Protein AF-A0A2H3CR86-F1 (afdb_monomer_lite)

Radius of gyration: 32.41 Å; chains: 1; bounding box: 60×64×83 Å

Organism: Armillaria gallica (NCBI:txid47427)

Secondary structure (DSSP, 8-state):
--HHHHHHHHHHSPTT-EEEEEETTEEEEEEEETTEEEEEP--GGGTT-TT--EEE---SSSTT--EE-TTSPBP--TTSSTT---HHHHHHHT---HHHHHHHHHHHHHHHHHHHHHHHHHHHHHHHHHHHHHHHHHHHHHHHHT---

Foldseek 3Di:
DDPVVVVVCLVVDDAQDWDWDQDPNDIWIWHHHDRWIWTADDDPLCVLPQQFGTWTPPDPVSPPIFGGHPVRHGRDQPCVDPRNQNPVNCVVVPCPDPVNVVVVVVVVVVVVVVVVVVVVVVVVVVVVVVVVVVVVVVVVVVVVVPPDD

Sequence (149 aa):
MTYHGLFTLATTVQPVTLVTLYRNLHLSVLYKHEQALYSLVTDYVFLKEPSVVWERLEDVNGGSSMFVDSDFVRASPAGGDFAGQTAEEVVTAGSYGPSDLALTQQLQAEEHNRARYEWELYERDLGMHQAEMMAKKDKRKGKKDCVIM

pLDDT: mean 80.98, std 14.2, range [47.72, 95.88]

InterPro domains:
  IPR007518 MINDY deubiquitinase [PTHR18063] (2-130)
  IPR033979 MINDY deubiquitinase domain [PF04424] (1-72)

Structure (mmCIF, N/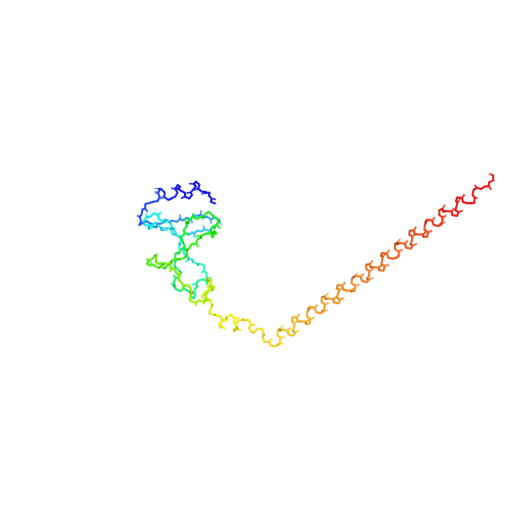CA/C/O backbone):
data_AF-A0A2H3CR86-F1
#
_entry.id   AF-A0A2H3CR86-F1
#
loop_
_atom_site.group_PDB
_atom_site.id
_atom_site.type_symbol
_atom_site.label_atom_id
_atom_site.label_alt_id
_atom_site.label_comp_id
_atom_site.label_asym_id
_atom_site.label_entity_id
_atom_site.label_seq_id
_atom_site.pdbx_PDB_ins_code
_atom_site.Cartn_x
_atom_site.Cartn_y
_atom_site.Cartn_z
_atom_site.occupancy
_atom_site.B_iso_or_equiv
_atom_site.auth_seq_id
_atom_site.auth_comp_id
_atom_site.auth_asym_id
_atom_site.auth_atom_id
_atom_site.pdbx_PDB_model_num
ATOM 1 N N . MET A 1 1 ? -1.418 13.055 0.326 1.00 79.31 1 MET A N 1
ATOM 2 C CA . MET A 1 1 ? -1.731 13.268 1.763 1.00 79.31 1 MET A CA 1
ATOM 3 C C . MET A 1 1 ? -0.697 14.237 2.336 1.00 79.31 1 MET A C 1
ATOM 5 O O . MET A 1 1 ? 0.346 14.375 1.718 1.00 79.31 1 MET A O 1
ATOM 9 N N . THR A 1 2 ? -0.970 14.947 3.432 1.00 90.38 2 THR A N 1
ATOM 10 C CA . THR A 1 2 ? -0.014 15.874 4.079 1.00 90.38 2 THR A CA 1
ATOM 11 C C . THR A 1 2 ? 0.135 15.524 5.558 1.00 90.38 2 THR A C 1
ATOM 13 O O . THR A 1 2 ? -0.769 14.907 6.123 1.00 90.38 2 THR A O 1
ATOM 16 N N . TYR A 1 3 ? 1.234 15.934 6.204 1.00 89.62 3 TYR A N 1
ATOM 17 C CA . TYR A 1 3 ? 1.448 15.674 7.637 1.00 89.62 3 TYR A CA 1
ATOM 18 C C . TYR A 1 3 ? 0.353 16.291 8.508 1.00 89.62 3 TYR A C 1
ATOM 20 O O . TYR A 1 3 ? -0.129 15.659 9.443 1.00 89.62 3 TYR A O 1
ATOM 28 N N . HIS A 1 4 ? -0.112 17.490 8.146 1.00 91.44 4 HIS A N 1
ATOM 29 C CA . HIS A 1 4 ? -1.257 18.110 8.806 1.00 91.44 4 HIS A CA 1
ATOM 30 C C . HIS A 1 4 ? -2.516 17.237 8.692 1.00 91.44 4 HIS A C 1
ATOM 32 O O . HIS A 1 4 ? -3.210 17.017 9.682 1.00 91.44 4 HIS A O 1
ATOM 38 N N . GLY A 1 5 ? -2.808 16.713 7.495 1.00 90.44 5 GLY A N 1
ATOM 39 C CA . GLY A 1 5 ? -3.955 15.831 7.275 1.00 90.44 5 GLY A CA 1
ATOM 40 C C . GLY A 1 5 ? -3.861 14.535 8.080 1.00 90.44 5 GLY A C 1
ATOM 41 O O . GLY A 1 5 ? -4.852 14.118 8.669 1.00 90.44 5 GLY A O 1
ATOM 42 N N . LEU A 1 6 ? -2.667 13.948 8.170 1.00 89.19 6 LEU A N 1
ATOM 43 C CA . LEU A 1 6 ? -2.423 12.747 8.967 1.00 89.19 6 LEU A CA 1
ATOM 44 C C . LEU A 1 6 ? -2.656 12.995 10.464 1.00 89.19 6 LEU A C 1
ATOM 46 O O . LEU A 1 6 ? -3.375 12.235 11.107 1.00 89.19 6 LEU A O 1
ATOM 50 N N . PHE A 1 7 ? -2.118 14.088 11.011 1.00 89.31 7 PHE A N 1
ATOM 51 C CA . PHE A 1 7 ? -2.327 14.438 12.418 1.00 89.31 7 PHE A CA 1
ATOM 52 C C . PHE A 1 7 ? -3.796 14.767 12.713 1.00 89.31 7 PHE A C 1
ATOM 54 O O . PHE A 1 7 ? -4.342 14.357 13.735 1.00 89.31 7 PHE A O 1
ATOM 61 N N . THR A 1 8 ? -4.464 15.456 11.784 1.00 91.12 8 THR A N 1
ATOM 62 C CA . THR A 1 8 ? -5.904 15.736 11.879 1.00 91.12 8 THR A CA 1
ATOM 63 C C . THR A 1 8 ? -6.714 14.442 11.874 1.00 91.12 8 THR A C 1
ATOM 65 O O . THR A 1 8 ? -7.618 14.284 12.684 1.00 91.12 8 THR A O 1
ATOM 68 N N . LEU A 1 9 ? -6.388 13.480 11.008 1.00 89.31 9 LEU A N 1
ATOM 69 C CA . LEU A 1 9 ? -7.026 12.160 11.014 1.00 89.31 9 LEU A CA 1
ATOM 70 C C . LEU A 1 9 ? -6.804 11.441 12.349 1.00 89.31 9 LEU A C 1
ATOM 72 O O . LEU A 1 9 ? -7.752 10.917 12.928 1.00 89.31 9 LEU A O 1
ATOM 76 N N . ALA A 1 10 ? -5.582 11.476 12.881 1.00 87.69 10 ALA A N 1
ATOM 77 C CA . ALA A 1 10 ? -5.258 10.827 14.148 1.00 87.69 10 ALA A CA 1
ATOM 78 C C . ALA A 1 10 ? -6.040 11.417 15.336 1.00 87.69 10 ALA A C 1
ATOM 80 O O . ALA A 1 10 ? -6.411 10.675 16.247 1.00 87.69 10 ALA A O 1
ATOM 81 N N . THR A 1 11 ? -6.338 12.720 15.330 1.00 88.50 11 THR A N 1
ATOM 82 C CA . THR A 1 11 ? -7.125 13.372 16.391 1.00 88.50 11 THR A CA 1
ATOM 83 C C . THR A 1 11 ? -8.636 13.250 16.192 1.00 88.50 11 THR A C 1
ATOM 85 O O . THR A 1 11 ? -9.360 13.099 17.173 1.00 88.50 11 THR A O 1
ATOM 88 N N . THR A 1 12 ? -9.118 13.290 14.949 1.00 89.88 12 THR A N 1
ATOM 89 C CA . THR A 1 12 ? -10.558 13.307 14.629 1.00 89.88 12 THR A CA 1
ATOM 90 C C . THR A 1 12 ? -11.204 11.926 14.629 1.00 89.88 12 THR A C 1
ATOM 92 O O . THR A 1 12 ? -12.361 11.798 15.028 1.00 89.88 12 THR A O 1
ATOM 95 N N . VAL A 1 13 ? -10.481 10.887 14.203 1.00 88.44 13 VAL A N 1
ATOM 96 C CA . VAL A 1 13 ? -11.009 9.518 14.159 1.00 88.44 13 VAL A CA 1
ATOM 97 C C . VAL A 1 13 ? -11.154 8.979 15.582 1.00 88.44 13 VAL A C 1
ATOM 99 O O . VAL A 1 13 ? -10.237 9.087 16.403 1.00 88.44 13 VAL A O 1
ATOM 102 N N . GLN A 1 14 ? -12.305 8.385 15.891 1.00 87.12 14 GLN A N 1
ATOM 103 C CA . GLN A 1 14 ? -12.541 7.764 17.193 1.00 87.12 14 GLN A CA 1
ATOM 104 C C . GLN A 1 14 ? -11.798 6.423 17.292 1.00 87.12 14 GLN A C 1
ATOM 106 O O . GLN A 1 14 ? -11.699 5.698 16.298 1.00 87.12 14 GLN A O 1
ATOM 111 N N . PRO A 1 15 ? -11.244 6.076 18.464 1.00 86.12 15 PRO A N 1
ATOM 112 C CA . PRO A 1 15 ? -10.629 4.768 18.657 1.00 86.12 15 PRO A CA 1
ATOM 113 C C . PRO A 1 15 ? -11.660 3.651 18.443 1.00 86.12 15 PRO A C 1
ATOM 115 O O . PRO A 1 15 ? -12.841 3.834 18.731 1.00 86.12 15 PRO A O 1
ATOM 118 N N . VAL A 1 16 ? -11.205 2.498 17.947 1.00 84.81 16 VAL A N 1
ATOM 119 C CA . VAL A 1 16 ? -12.031 1.301 17.700 1.00 84.81 16 VAL A CA 1
ATOM 120 C C . VAL A 1 16 ? -13.130 1.544 16.649 1.00 84.81 16 VAL A C 1
ATOM 122 O O . VAL A 1 16 ? -14.189 0.924 16.666 1.00 84.81 16 VAL A O 1
ATOM 125 N N . THR A 1 17 ? -12.888 2.453 15.699 1.00 86.25 17 THR A N 1
ATOM 126 C CA . THR A 1 17 ? -13.788 2.675 14.557 1.00 86.25 17 THR A CA 1
ATOM 127 C C . THR A 1 17 ? -13.125 2.291 13.242 1.00 86.25 17 THR A C 1
ATOM 129 O O . THR A 1 17 ? -11.925 2.499 13.051 1.00 86.25 17 THR A O 1
ATOM 132 N N . LEU A 1 18 ? -13.926 1.712 12.346 1.00 89.69 18 LEU A N 1
ATOM 133 C CA . LEU A 1 18 ? -13.556 1.420 10.965 1.00 89.69 18 LEU A CA 1
ATOM 134 C C . LEU A 1 18 ? -14.063 2.556 10.079 1.00 89.69 18 LEU A C 1
ATOM 136 O O . LEU A 1 18 ? -15.259 2.846 10.050 1.00 89.69 18 LEU A O 1
ATOM 140 N N . VAL A 1 19 ? -13.149 3.201 9.365 1.00 91.75 19 VAL A N 1
ATOM 141 C CA . VAL A 1 19 ? -13.431 4.341 8.489 1.00 91.75 19 VAL A CA 1
ATOM 142 C C . VAL A 1 19 ? -12.801 4.074 7.131 1.00 91.75 19 VAL A C 1
ATOM 144 O O . VAL A 1 19 ? -11.755 3.448 7.035 1.00 91.75 19 VAL A O 1
ATOM 147 N N . THR A 1 20 ? -13.405 4.552 6.053 1.00 91.88 20 THR A N 1
ATOM 148 C CA . THR A 1 20 ? -12.792 4.479 4.722 1.00 91.88 20 THR A CA 1
ATOM 149 C C . THR A 1 20 ? -11.885 5.682 4.482 1.00 91.88 20 THR A C 1
ATOM 151 O O . THR A 1 20 ? -12.331 6.825 4.598 1.00 91.88 20 THR A O 1
ATOM 154 N N . LEU A 1 21 ? -10.632 5.440 4.103 1.00 90.38 21 LEU A N 1
ATOM 155 C CA . LEU A 1 21 ? -9.668 6.462 3.710 1.00 90.38 21 LEU A CA 1
ATOM 156 C C . LEU A 1 21 ? -9.506 6.462 2.190 1.00 90.38 21 LEU A C 1
ATOM 158 O O . LEU A 1 21 ? -9.155 5.448 1.596 1.00 90.38 21 LEU A O 1
ATOM 162 N N . TYR A 1 22 ? -9.699 7.621 1.568 1.00 91.00 22 TYR A N 1
ATOM 163 C CA . TYR A 1 22 ? -9.374 7.824 0.160 1.00 91.00 22 TYR A CA 1
ATOM 164 C C . TYR A 1 22 ? -8.031 8.550 0.026 1.00 91.00 22 TYR A C 1
ATOM 166 O O . TYR A 1 22 ? -7.891 9.702 0.447 1.00 91.00 22 TYR A O 1
ATOM 174 N N . ARG A 1 23 ? -7.029 7.884 -0.556 1.00 88.00 23 ARG A N 1
ATOM 175 C CA . ARG A 1 23 ? -5.666 8.411 -0.735 1.00 88.00 23 ARG A CA 1
ATOM 176 C C . ARG A 1 23 ? -5.094 7.939 -2.065 1.00 88.00 23 ARG A C 1
ATOM 178 O O . ARG A 1 23 ? -5.150 6.760 -2.366 1.00 88.00 23 ARG A O 1
ATOM 185 N N . ASN A 1 24 ? -4.471 8.844 -2.823 1.00 86.06 24 ASN A N 1
ATOM 186 C CA . ASN A 1 24 ? -3.778 8.521 -4.081 1.00 86.06 24 ASN A CA 1
ATOM 187 C C . ASN A 1 24 ? -4.648 7.712 -5.066 1.00 86.06 24 ASN A C 1
ATOM 189 O O . ASN A 1 24 ? -4.157 6.794 -5.708 1.00 86.06 24 ASN A O 1
ATOM 193 N N . LEU A 1 25 ? -5.939 8.052 -5.164 1.00 88.50 25 LEU A N 1
ATOM 194 C CA . LEU A 1 25 ? -6.938 7.331 -5.970 1.00 88.50 25 LEU A CA 1
ATOM 195 C C . LEU A 1 25 ? -7.251 5.897 -5.499 1.00 88.50 25 LEU A C 1
ATOM 197 O O . LEU A 1 25 ? -7.958 5.173 -6.190 1.00 88.50 25 LEU A O 1
ATOM 201 N N . HIS A 1 26 ? -6.778 5.501 -4.318 1.00 89.38 26 HIS A N 1
ATOM 202 C CA . HIS A 1 26 ? -7.071 4.222 -3.685 1.00 89.38 26 HIS A CA 1
ATOM 203 C C . HIS A 1 26 ? -8.029 4.407 -2.501 1.00 89.38 26 HIS A C 1
ATOM 205 O O . HIS A 1 26 ? -7.920 5.382 -1.748 1.00 89.38 26 HIS A O 1
ATOM 211 N N . LEU A 1 27 ? -8.965 3.470 -2.340 1.00 91.69 27 LEU A N 1
ATOM 212 C CA . LEU A 1 27 ? -9.851 3.394 -1.182 1.00 91.69 27 LEU A CA 1
ATOM 213 C C 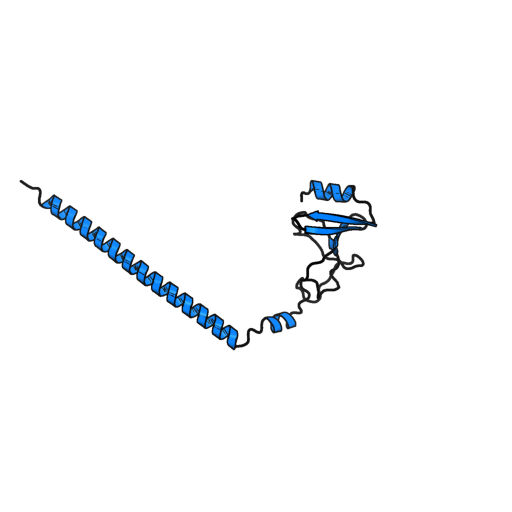. LEU A 1 27 ? -9.334 2.301 -0.246 1.00 91.69 27 LEU A C 1
ATOM 215 O O . LEU A 1 27 ? -9.344 1.128 -0.602 1.00 91.69 27 LEU A O 1
ATOM 219 N N . SER A 1 28 ? -8.909 2.688 0.949 1.00 90.62 28 SER A N 1
ATOM 220 C CA . SER A 1 28 ? -8.404 1.769 1.969 1.00 90.62 28 SER A CA 1
ATOM 221 C C . SER A 1 28 ? -9.301 1.783 3.203 1.00 90.62 28 SER A C 1
ATOM 223 O O . SER A 1 28 ? -9.953 2.785 3.506 1.00 90.62 28 SER A O 1
ATOM 225 N N . VAL A 1 29 ? -9.319 0.678 3.945 1.00 92.75 29 VAL A N 1
ATOM 226 C CA . VAL A 1 29 ? -9.969 0.618 5.259 1.00 92.75 29 VAL A CA 1
ATOM 227 C C . VAL A 1 29 ? -8.979 1.108 6.304 1.00 92.75 29 VAL A C 1
ATOM 229 O O . VAL A 1 29 ? -7.875 0.588 6.394 1.00 92.75 29 VAL A O 1
ATOM 232 N N . LEU A 1 30 ? -9.375 2.103 7.086 1.00 92.25 30 LEU A N 1
ATOM 233 C CA . LEU A 1 30 ? -8.615 2.667 8.187 1.00 92.25 30 LEU A CA 1
ATOM 234 C C . LEU A 1 30 ? -9.230 2.216 9.512 1.00 92.25 30 LEU A C 1
ATOM 236 O O . LEU A 1 30 ? -10.440 2.318 9.716 1.00 92.25 30 LEU A O 1
ATOM 240 N N . TYR A 1 31 ? -8.386 1.770 10.426 1.00 92.06 31 TYR A N 1
ATOM 241 C CA . TYR A 1 31 ? -8.737 1.399 11.782 1.00 92.06 31 TYR A CA 1
ATOM 242 C C . TYR A 1 31 ? -7.856 2.159 12.767 1.00 92.06 31 TYR A C 1
ATOM 244 O O . TYR A 1 31 ? -6.650 2.305 12.561 1.00 92.06 31 TYR A O 1
ATOM 252 N N . LYS A 1 32 ? -8.450 2.657 13.850 1.00 90.12 32 LYS A N 1
ATOM 253 C CA . LYS A 1 32 ? -7.703 3.314 14.923 1.00 90.12 32 LYS A CA 1
ATOM 254 C C . LYS A 1 32 ? -7.634 2.402 16.138 1.00 90.12 32 LYS A C 1
ATOM 256 O O . LYS A 1 32 ? -8.651 2.173 16.790 1.00 90.12 32 LYS A O 1
ATOM 261 N N . HIS A 1 33 ? -6.430 1.949 16.469 1.00 88.12 33 HIS A N 1
ATOM 262 C CA . HIS A 1 33 ? -6.156 1.197 17.688 1.00 88.12 33 HIS A CA 1
ATOM 263 C C . HIS A 1 33 ? -5.242 2.030 18.589 1.00 88.12 33 HIS A C 1
ATOM 265 O O . HIS A 1 33 ? -4.200 2.514 18.146 1.00 88.12 33 HIS A O 1
ATOM 271 N N . GLU A 1 34 ? -5.657 2.237 19.840 1.00 84.50 34 GLU A N 1
ATOM 272 C CA . GLU A 1 34 ? -4.983 3.124 20.796 1.00 84.50 34 GLU A CA 1
ATOM 273 C C . GLU A 1 34 ? -4.748 4.543 20.230 1.00 84.50 34 GLU A C 1
ATOM 275 O O . GLU A 1 34 ? -5.689 5.331 20.085 1.00 84.50 34 GLU A O 1
ATOM 280 N N . GLN A 1 35 ? -3.493 4.874 19.912 1.00 82.81 35 GLN A N 1
ATOM 281 C CA . GLN A 1 35 ? -3.054 6.161 19.363 1.00 82.81 35 GLN A CA 1
ATOM 282 C C . GLN A 1 35 ? -2.536 6.052 17.922 1.00 82.81 35 GLN A C 1
ATOM 284 O O . GLN A 1 35 ? -2.167 7.066 17.331 1.00 82.81 35 GLN A O 1
ATOM 289 N N . ALA A 1 36 ? -2.514 4.848 17.347 1.00 87.88 36 ALA A N 1
ATOM 290 C CA . ALA A 1 36 ? -1.998 4.599 16.011 1.00 87.88 36 ALA A CA 1
ATOM 291 C C . ALA A 1 36 ? -3.129 4.339 15.006 1.00 87.88 36 ALA A C 1
ATOM 293 O O . ALA A 1 36 ? -4.193 3.800 15.326 1.00 87.88 36 ALA A O 1
ATOM 294 N N . LEU A 1 37 ? -2.880 4.760 13.769 1.00 90.31 37 LEU A N 1
ATOM 295 C CA . LEU A 1 37 ? -3.741 4.498 12.628 1.00 90.31 37 LEU A CA 1
ATOM 296 C C . LEU A 1 37 ? -3.195 3.301 11.857 1.00 90.31 37 LEU A C 1
ATOM 298 O O . LEU A 1 37 ? -1.989 3.199 11.633 1.00 90.31 37 LEU A O 1
ATOM 302 N N . TYR A 1 38 ? -4.095 2.433 11.426 1.00 91.50 38 TYR A N 1
ATOM 303 C CA . TYR A 1 38 ? -3.794 1.214 10.695 1.00 91.50 38 TYR A CA 1
ATOM 304 C C . TYR A 1 38 ? -4.627 1.183 9.422 1.00 91.50 38 TYR A C 1
ATOM 306 O O . TYR A 1 38 ? -5.833 1.398 9.470 1.00 91.50 38 TYR A O 1
ATOM 314 N N . SER A 1 39 ? -3.996 0.938 8.283 1.00 91.75 39 SER A N 1
ATOM 315 C CA . SER A 1 39 ? -4.660 0.685 7.010 1.00 91.75 39 SER A CA 1
ATOM 316 C C . SER A 1 39 ? -4.707 -0.818 6.767 1.00 91.75 39 SER A C 1
ATOM 318 O O . SER A 1 39 ? -3.716 -1.503 6.994 1.00 91.75 39 SER A O 1
ATOM 320 N N . LEU A 1 40 ? -5.837 -1.352 6.312 1.00 91.69 40 LEU A N 1
ATOM 321 C CA . LEU A 1 40 ? -5.925 -2.761 5.937 1.00 91.69 40 LEU A C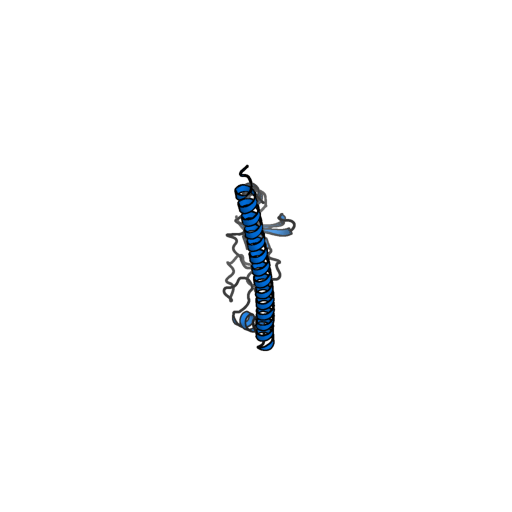A 1
ATOM 322 C C . LEU A 1 40 ? -5.090 -3.002 4.678 1.00 91.69 40 LEU A C 1
ATOM 324 O O . LEU A 1 40 ? -5.261 -2.301 3.674 1.00 91.69 40 LEU A O 1
ATOM 328 N N . VAL A 1 41 ? -4.211 -3.999 4.733 1.00 90.12 41 VAL A N 1
ATOM 329 C CA . VAL A 1 41 ? -3.421 -4.430 3.583 1.00 90.12 41 VAL A CA 1
ATOM 330 C C . VAL A 1 41 ? -4.292 -5.340 2.727 1.00 90.12 41 VAL A C 1
ATOM 332 O O . VAL A 1 41 ? -4.852 -6.320 3.207 1.00 90.12 41 VAL A O 1
ATOM 335 N N . THR A 1 42 ? -4.443 -4.989 1.453 1.00 88.44 42 THR A N 1
ATOM 336 C CA . THR A 1 42 ? -5.267 -5.751 0.493 1.00 88.44 42 THR A CA 1
ATOM 337 C C . THR A 1 42 ? -4.500 -6.118 -0.774 1.00 88.44 42 THR A C 1
ATOM 339 O O . THR A 1 42 ? -5.060 -6.716 -1.692 1.00 88.44 42 THR A O 1
ATOM 342 N N . ASP A 1 43 ? -3.208 -5.787 -0.821 1.00 85.56 43 ASP A N 1
ATOM 343 C CA . ASP A 1 43 ? -2.367 -6.047 -1.978 1.00 85.56 43 ASP A CA 1
ATOM 344 C C . ASP A 1 43 ? -2.086 -7.543 -2.126 1.00 85.56 43 ASP A C 1
ATOM 346 O O . ASP A 1 43 ? -1.721 -8.238 -1.176 1.00 85.56 43 ASP A O 1
ATOM 350 N N . TYR A 1 44 ? -2.180 -8.025 -3.364 1.00 83.12 44 TYR A N 1
ATOM 351 C CA . TYR A 1 44 ? -1.968 -9.432 -3.715 1.00 83.12 44 TYR A CA 1
ATOM 352 C C . TYR A 1 44 ? -0.576 -9.961 -3.328 1.00 83.12 44 TYR A C 1
ATOM 354 O O . TYR A 1 44 ? -0.395 -11.159 -3.136 1.00 83.12 44 TYR A O 1
ATOM 362 N N . VAL A 1 45 ? 0.414 -9.076 -3.198 1.00 80.81 45 VAL A N 1
ATOM 363 C CA . VAL A 1 45 ? 1.795 -9.439 -2.843 1.00 80.81 45 VAL A CA 1
ATOM 364 C C . VAL A 1 45 ? 1.869 -10.119 -1.472 1.00 80.81 45 VAL A C 1
ATOM 366 O O . VAL A 1 45 ? 2.722 -10.974 -1.267 1.00 80.81 45 VAL A O 1
ATOM 369 N N . PHE A 1 46 ? 0.934 -9.816 -0.570 1.00 80.38 46 PHE A N 1
ATOM 370 C CA . PHE A 1 46 ? 0.876 -10.402 0.771 1.00 80.38 46 PHE A CA 1
ATOM 371 C C . PHE A 1 46 ? -0.019 -11.642 0.852 1.00 80.38 46 PHE A C 1
ATOM 373 O O . PHE A 1 46 ? -0.258 -12.158 1.937 1.00 80.38 46 PHE A O 1
ATOM 380 N N . LEU A 1 47 ? -0.499 -12.169 -0.283 1.00 79.44 47 LEU A N 1
ATOM 381 C CA . LEU A 1 47 ? -1.400 -13.327 -0.309 1.00 79.44 47 LEU A CA 1
ATOM 382 C C . LEU A 1 47 ? -0.832 -14.547 0.435 1.00 79.44 47 LEU A C 1
ATOM 384 O O . LEU A 1 47 ? -1.591 -15.330 1.003 1.00 79.44 47 LEU A O 1
ATOM 388 N N . LYS A 1 48 ? 0.493 -14.723 0.404 1.00 78.56 48 LYS A N 1
ATOM 389 C CA . LYS A 1 48 ? 1.193 -15.855 1.030 1.00 78.56 48 LYS A CA 1
ATOM 390 C C . LYS A 1 48 ? 1.669 -15.581 2.451 1.00 78.56 48 LYS A C 1
ATOM 392 O O . LYS A 1 48 ? 2.117 -16.512 3.111 1.00 78.56 48 LYS A O 1
ATOM 397 N N . GLU A 1 49 ? 1.553 -14.344 2.922 1.00 79.94 49 GLU A N 1
ATOM 398 C CA . GLU A 1 49 ? 2.076 -13.922 4.214 1.00 79.94 49 GLU A CA 1
ATOM 399 C C . GLU A 1 49 ? 0.908 -13.591 5.158 1.00 79.94 49 GLU A C 1
ATOM 401 O O . GLU A 1 49 ? 0.518 -12.430 5.284 1.00 79.94 49 GLU A O 1
ATOM 406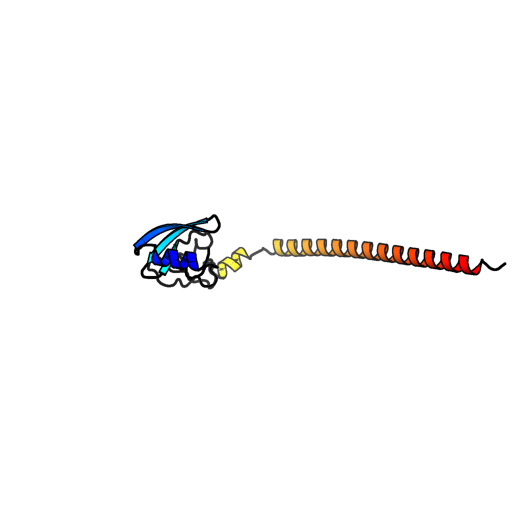 N N . PRO A 1 50 ? 0.326 -14.595 5.847 1.00 79.12 50 PRO A N 1
ATOM 407 C CA . PRO A 1 50 ? -0.838 -14.383 6.709 1.00 79.12 50 PRO A CA 1
ATOM 408 C C . PRO A 1 50 ? -0.528 -13.496 7.922 1.00 79.12 50 PRO A C 1
ATOM 410 O O . PRO A 1 50 ? -1.452 -13.011 8.561 1.00 79.12 50 PRO A O 1
ATOM 413 N N . SER A 1 51 ? 0.756 -13.285 8.233 1.00 84.00 51 SER A N 1
ATOM 414 C CA . SER A 1 51 ? 1.213 -12.427 9.327 1.00 84.00 51 SER A CA 1
ATOM 415 C C . SER A 1 51 ? 1.047 -10.928 9.034 1.00 84.00 51 SER A C 1
ATOM 417 O O . SER A 1 51 ? 1.142 -10.111 9.950 1.00 84.00 51 SER A O 1
ATOM 419 N N . VAL A 1 52 ? 0.812 -10.545 7.772 1.00 87.25 52 VAL A N 1
ATOM 420 C CA . VAL A 1 52 ? 0.662 -9.152 7.337 1.00 87.25 52 VAL A CA 1
ATOM 421 C C . VAL A 1 52 ? -0.809 -8.861 7.060 1.00 87.25 52 VAL A C 1
ATOM 423 O O . VAL A 1 52 ? -1.335 -9.184 5.999 1.00 87.25 52 VAL A O 1
ATOM 426 N N . VAL A 1 53 ? -1.474 -8.213 8.016 1.00 90.00 53 VAL A N 1
ATOM 427 C CA . VAL A 1 53 ? -2.900 -7.856 7.909 1.00 90.00 53 VAL A CA 1
ATOM 428 C C . VAL A 1 53 ? -3.083 -6.343 7.852 1.00 90.00 53 VAL A C 1
ATOM 430 O O . VAL A 1 53 ? -3.831 -5.819 7.025 1.00 90.00 53 VAL A O 1
ATOM 433 N N . TRP A 1 54 ? -2.375 -5.617 8.713 1.00 91.31 54 TRP A N 1
ATOM 434 C CA . TRP A 1 54 ? -2.507 -4.174 8.855 1.00 91.31 54 TRP A CA 1
ATOM 435 C C . TRP A 1 54 ? -1.177 -3.466 8.603 1.00 91.31 54 TRP A C 1
ATOM 437 O O . TRP A 1 54 ? -0.111 -3.906 9.024 1.00 91.31 54 TRP A O 1
ATOM 447 N N . GLU A 1 55 ? -1.253 -2.312 7.962 1.00 90.38 55 GLU A N 1
ATOM 448 C CA . GLU A 1 55 ? -0.151 -1.394 7.715 1.00 90.38 55 GLU A CA 1
ATOM 449 C C . GLU A 1 55 ? -0.290 -0.191 8.650 1.00 90.38 55 GLU A C 1
ATOM 451 O O . GLU A 1 55 ? -1.307 0.503 8.650 1.00 90.38 55 GLU A O 1
ATOM 456 N N . ARG A 1 56 ? 0.729 0.102 9.457 1.00 89.81 56 ARG A N 1
ATOM 457 C CA . ARG A 1 56 ? 0.698 1.259 10.353 1.00 89.81 56 ARG A CA 1
ATOM 458 C C . ARG A 1 56 ? 0.936 2.553 9.574 1.00 89.81 56 ARG A C 1
ATOM 460 O O . ARG A 1 56 ? 1.983 2.751 8.958 1.00 89.81 56 ARG A O 1
ATOM 467 N N . LEU A 1 57 ? -0.005 3.484 9.661 1.00 88.56 57 LEU A N 1
ATOM 468 C CA . LEU A 1 57 ? 0.061 4.773 8.983 1.00 88.56 57 LEU A CA 1
ATOM 469 C C . LEU A 1 57 ? 0.730 5.826 9.881 1.00 88.56 57 LEU A C 1
ATOM 471 O O . LEU A 1 57 ? 0.054 6.614 10.543 1.00 88.56 57 LEU A O 1
ATOM 475 N N . GLU A 1 58 ? 2.064 5.832 9.914 1.00 84.19 58 GLU A N 1
ATOM 476 C CA . GLU A 1 58 ? 2.850 6.860 10.626 1.00 84.19 58 GLU A CA 1
ATOM 477 C C . GLU A 1 58 ? 3.341 7.990 9.721 1.00 84.19 58 GLU A C 1
ATOM 479 O O . GLU A 1 58 ? 3.530 9.115 10.182 1.00 84.19 58 GLU A O 1
ATOM 484 N N . ASP A 1 59 ? 3.547 7.696 8.437 1.00 83.00 59 ASP A N 1
ATOM 485 C CA . ASP A 1 59 ? 4.163 8.623 7.499 1.00 83.00 59 ASP A CA 1
ATOM 486 C C . ASP A 1 59 ? 3.324 8.811 6.233 1.00 83.00 59 ASP A C 1
ATOM 488 O O . ASP A 1 59 ? 2.581 7.940 5.780 1.00 83.00 59 ASP A O 1
ATOM 492 N N . VAL A 1 60 ? 3.456 9.994 5.641 1.00 80.94 60 VAL A N 1
ATOM 493 C CA . VAL A 1 60 ? 2.758 10.387 4.419 1.00 80.94 60 VAL A CA 1
ATOM 494 C C . VAL A 1 60 ? 3.307 9.649 3.202 1.00 80.94 60 VAL A C 1
ATOM 496 O O . VAL A 1 60 ? 2.535 9.349 2.282 1.00 80.94 60 VAL A O 1
ATOM 499 N N . ASN A 1 61 ? 4.609 9.354 3.205 1.00 75.19 61 ASN A N 1
ATOM 500 C CA . ASN A 1 61 ? 5.313 8.736 2.087 1.00 75.19 61 ASN A CA 1
ATOM 501 C C . ASN A 1 61 ? 5.402 7.210 2.206 1.00 75.19 61 ASN A C 1
ATOM 503 O O . ASN A 1 61 ? 5.824 6.569 1.250 1.00 75.19 61 ASN A O 1
ATOM 507 N N . GLY A 1 62 ? 4.984 6.626 3.335 1.00 71.12 62 GLY A N 1
ATOM 508 C CA . GLY A 1 62 ? 5.034 5.178 3.562 1.00 71.12 62 GLY A CA 1
ATOM 509 C C . GLY A 1 62 ? 6.447 4.627 3.784 1.00 71.12 62 GLY A C 1
ATOM 510 O O . GLY A 1 62 ? 6.619 3.418 3.861 1.00 71.12 62 GLY A O 1
ATOM 511 N N . GLY A 1 63 ? 7.464 5.489 3.919 1.00 63.25 63 GLY A N 1
ATOM 512 C CA . GLY A 1 63 ? 8.863 5.060 4.055 1.00 63.25 63 GLY A CA 1
ATOM 513 C C . GLY A 1 63 ? 9.200 4.419 5.405 1.00 63.25 63 GLY A C 1
ATOM 514 O O . GLY A 1 63 ? 10.181 3.691 5.508 1.00 63.25 63 GLY A O 1
ATOM 515 N N . SER A 1 64 ? 8.389 4.674 6.433 1.00 61.91 64 SER A N 1
ATOM 516 C CA . SER A 1 64 ? 8.541 4.106 7.778 1.00 61.91 64 SER A CA 1
ATOM 517 C C . SER A 1 64 ? 7.353 3.242 8.196 1.00 61.91 64 SER A C 1
ATOM 519 O O . SER A 1 64 ? 7.168 2.994 9.387 1.00 61.91 64 SER A O 1
ATOM 521 N N . SER A 1 65 ? 6.510 2.825 7.247 1.00 74.75 65 SER A N 1
ATOM 522 C CA . SER A 1 65 ? 5.357 2.013 7.607 1.00 74.75 65 SER A CA 1
ATOM 523 C C . SER A 1 65 ? 5.786 0.620 8.069 1.00 74.75 65 SER A C 1
ATOM 525 O O . SER A 1 65 ? 6.705 0.010 7.522 1.00 74.75 65 SER A O 1
ATOM 527 N N . MET A 1 66 ? 5.130 0.136 9.120 1.00 85.19 66 MET A N 1
ATOM 528 C CA . MET A 1 66 ? 5.351 -1.186 9.690 1.00 85.19 66 MET A CA 1
ATOM 529 C C . MET A 1 66 ? 4.104 -2.034 9.498 1.00 85.19 66 MET A C 1
ATOM 531 O O . MET A 1 66 ? 2.993 -1.578 9.772 1.00 85.19 66 MET A O 1
ATOM 535 N N . PHE A 1 67 ? 4.308 -3.283 9.097 1.00 88.69 67 PHE A N 1
ATOM 536 C CA . PHE A 1 67 ? 3.247 -4.274 8.996 1.00 88.69 67 PHE A CA 1
ATOM 537 C C . PHE A 1 67 ? 3.018 -4.978 10.335 1.00 88.69 67 PHE A C 1
ATOM 539 O O . PHE A 1 67 ? 3.963 -5.270 11.078 1.00 88.69 67 PHE A O 1
ATOM 546 N N . VAL A 1 68 ? 1.753 -5.243 10.641 1.00 89.62 68 VAL A N 1
ATOM 547 C CA . VAL A 1 68 ? 1.309 -5.943 11.846 1.00 89.62 68 VAL A CA 1
ATOM 548 C C . VAL A 1 68 ? 0.232 -6.975 11.502 1.00 89.62 68 VAL A C 1
ATOM 550 O O . VAL A 1 68 ? -0.469 -6.852 10.495 1.00 89.62 68 VAL A O 1
ATOM 553 N N . ASP A 1 69 ? 0.112 -7.986 12.352 1.00 90.19 69 ASP A N 1
ATOM 554 C CA . ASP A 1 69 ? -0.904 -9.037 12.260 1.00 90.19 69 ASP A CA 1
ATOM 555 C C . ASP A 1 69 ? -2.263 -8.554 12.822 1.00 90.19 69 ASP A C 1
ATOM 557 O O . ASP A 1 69 ? -2.388 -7.428 13.314 1.00 90.19 69 ASP A O 1
ATOM 561 N N . SER A 1 70 ? -3.287 -9.408 12.786 1.00 88.19 70 SER A N 1
ATOM 562 C CA . SER A 1 70 ? -4.626 -9.200 13.344 1.00 88.19 70 SER A CA 1
ATOM 563 C C . SER A 1 70 ? -4.611 -8.754 14.811 1.00 88.19 70 SER A C 1
ATOM 565 O O . SER A 1 70 ? -5.451 -7.949 15.208 1.00 88.19 70 SER A O 1
ATOM 567 N N . ASP A 1 71 ? -3.644 -9.231 15.598 1.00 88.50 71 ASP A N 1
ATOM 568 C CA . ASP A 1 71 ? -3.484 -8.878 17.016 1.00 88.50 71 ASP A CA 1
ATOM 569 C C . ASP A 1 71 ? -2.604 -7.630 17.236 1.00 88.50 71 ASP A C 1
ATOM 571 O O . ASP A 1 71 ? -2.149 -7.364 18.347 1.00 88.50 71 ASP A O 1
ATOM 575 N N . PHE A 1 72 ? -2.326 -6.856 16.179 1.00 85.88 72 PHE A N 1
ATOM 576 C CA . PHE A 1 72 ? -1.459 -5.667 16.192 1.00 85.88 72 PHE A CA 1
ATOM 577 C C . PHE A 1 72 ? -0.012 -5.941 16.636 1.00 85.88 72 PHE A C 1
ATOM 579 O O . PHE A 1 72 ? 0.741 -5.018 16.960 1.00 85.88 72 PHE A O 1
ATOM 586 N N . VAL A 1 73 ? 0.408 -7.207 16.601 1.00 86.88 73 VAL A N 1
ATOM 587 C CA . VAL A 1 73 ? 1.793 -7.624 16.823 1.00 86.88 73 VAL A CA 1
ATOM 588 C C . VAL A 1 73 ? 2.580 -7.438 15.531 1.00 86.88 73 VAL A C 1
ATOM 590 O O . VAL A 1 73 ? 2.085 -7.717 14.441 1.00 86.88 73 VAL A O 1
ATOM 593 N N . ARG A 1 74 ? 3.820 -6.951 15.640 1.00 84.69 74 ARG A N 1
ATOM 594 C CA . ARG A 1 74 ? 4.691 -6.716 14.483 1.00 84.69 74 ARG A CA 1
ATOM 595 C C . ARG A 1 74 ? 4.866 -7.994 13.660 1.00 84.69 74 ARG A C 1
ATOM 597 O O . ARG A 1 74 ? 5.352 -8.997 14.184 1.00 84.69 74 ARG A O 1
ATOM 604 N N . ALA A 1 75 ? 4.535 -7.913 12.373 1.00 77.81 75 ALA A N 1
ATOM 605 C CA . ALA A 1 75 ? 4.724 -9.013 11.443 1.00 77.81 75 ALA A CA 1
ATOM 606 C C . ALA A 1 75 ? 6.223 -9.312 11.297 1.00 77.81 75 ALA A C 1
ATOM 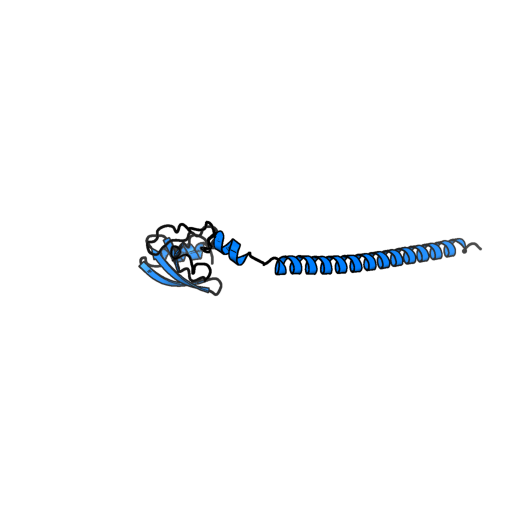608 O O . ALA A 1 75 ? 7.047 -8.397 11.183 1.00 77.81 75 ALA A O 1
ATOM 609 N N . SER A 1 76 ? 6.577 -10.594 11.324 1.00 70.06 76 SER A N 1
ATOM 610 C CA . SER A 1 76 ? 7.933 -11.082 11.061 1.00 70.06 76 SER A CA 1
ATOM 611 C C . SER A 1 76 ? 7.866 -12.004 9.847 1.00 70.06 76 SER A C 1
ATOM 613 O O . SER A 1 76 ? 7.596 -13.191 10.033 1.00 70.06 76 SER A O 1
ATOM 615 N N . PRO A 1 77 ? 8.063 -11.476 8.622 1.00 63.66 77 PRO A N 1
ATOM 616 C CA . PRO A 1 77 ? 7.982 -12.284 7.414 1.00 63.66 77 PRO A CA 1
ATOM 617 C C . PRO A 1 77 ? 8.997 -13.422 7.461 1.00 63.66 77 PRO A C 1
ATOM 619 O O . PRO A 1 77 ? 10.185 -13.190 7.709 1.00 63.66 77 PRO A O 1
ATOM 622 N N . ALA A 1 78 ? 8.543 -14.649 7.211 1.00 54.53 78 ALA A N 1
ATOM 623 C CA . ALA A 1 78 ? 9.389 -15.841 7.294 1.00 54.53 78 ALA A CA 1
ATOM 624 C C . ALA A 1 78 ? 10.491 -15.889 6.209 1.00 54.53 78 ALA A C 1
ATOM 626 O O . ALA A 1 78 ? 11.448 -16.650 6.344 1.00 54.53 78 ALA A O 1
ATOM 627 N N . GLY A 1 79 ? 10.377 -15.078 5.149 1.00 50.88 79 GLY A N 1
ATOM 628 C CA . GLY A 1 79 ? 11.258 -15.106 3.973 1.00 50.88 79 GLY A CA 1
ATOM 629 C C . GLY A 1 79 ? 12.301 -13.988 3.875 1.00 50.88 79 GLY A C 1
ATOM 630 O O . GLY A 1 79 ? 13.128 -14.018 2.970 1.00 50.88 79 GLY A O 1
ATOM 631 N N . GLY A 1 80 ? 12.294 -12.989 4.765 1.00 54.28 80 GLY A N 1
ATOM 632 C CA . GLY A 1 80 ? 13.168 -11.809 4.639 1.00 54.28 80 GLY A CA 1
ATOM 633 C C . GLY A 1 80 ? 12.813 -10.862 3.478 1.00 54.28 80 GLY A C 1
ATOM 634 O O . GLY A 1 80 ? 13.304 -9.733 3.455 1.00 54.28 80 GLY A O 1
ATOM 635 N N . ASP A 1 81 ? 11.923 -11.272 2.571 1.00 56.09 81 ASP A N 1
ATOM 636 C CA . ASP A 1 81 ? 11.214 -10.405 1.640 1.00 56.09 81 ASP A CA 1
ATOM 637 C C . ASP A 1 81 ? 9.773 -10.143 2.111 1.00 56.09 81 ASP A C 1
ATOM 639 O O . ASP A 1 81 ? 9.168 -10.913 2.858 1.00 56.09 81 ASP A O 1
ATOM 643 N N . PHE A 1 82 ? 9.226 -8.992 1.721 1.00 55.19 82 PHE A N 1
ATOM 644 C CA . PHE A 1 82 ? 7.869 -8.579 2.093 1.00 55.19 82 PHE A CA 1
ATOM 645 C C . PHE A 1 82 ? 6.775 -9.388 1.369 1.00 55.19 82 PHE A C 1
ATOM 647 O O . PHE A 1 82 ? 5.599 -9.160 1.623 1.00 55.19 82 PHE A O 1
ATOM 654 N N . ALA A 1 83 ? 7.136 -10.304 0.465 1.00 55.78 83 ALA A N 1
ATOM 655 C CA . ALA A 1 83 ? 6.199 -11.028 -0.393 1.00 55.78 83 ALA A CA 1
ATOM 656 C C . ALA A 1 83 ? 5.879 -12.446 0.106 1.00 55.78 83 ALA A C 1
ATOM 658 O O . ALA A 1 83 ? 5.131 -13.173 -0.554 1.00 55.78 83 ALA A O 1
ATOM 659 N N . GLY A 1 84 ? 6.467 -12.866 1.232 1.00 51.53 84 GLY A N 1
ATOM 660 C CA . GLY A 1 84 ? 6.332 -14.238 1.719 1.00 51.53 84 GLY A CA 1
ATOM 661 C C . GLY A 1 84 ? 6.855 -15.262 0.708 1.00 51.53 84 GLY A C 1
ATOM 662 O O . GLY A 1 84 ? 6.455 -16.427 0.749 1.00 51.53 84 GLY A O 1
ATOM 663 N N . GLN A 1 85 ? 7.718 -14.841 -0.227 1.00 49.66 85 GLN A N 1
ATOM 664 C CA . GLN A 1 85 ? 8.394 -15.780 -1.101 1.00 49.66 85 GLN A CA 1
ATOM 665 C C . GLN A 1 85 ? 9.534 -16.369 -0.286 1.00 49.66 85 GLN A C 1
ATOM 667 O O . GLN A 1 85 ? 10.459 -15.695 0.163 1.00 49.66 85 GLN A O 1
ATOM 672 N N . THR A 1 86 ? 9.468 -17.674 -0.049 1.00 51.56 86 THR A N 1
ATOM 673 C CA . THR A 1 86 ? 10.650 -18.362 0.450 1.00 51.56 86 THR A CA 1
ATOM 674 C C . THR A 1 86 ? 11.732 -18.242 -0.621 1.00 51.56 86 THR A C 1
ATOM 676 O O . THR A 1 86 ? 11.444 -18.272 -1.821 1.00 51.56 86 THR A O 1
ATOM 679 N N . ALA A 1 87 ? 12.995 -18.125 -0.209 1.00 51.84 87 ALA A N 1
ATOM 680 C CA . ALA A 1 87 ? 14.116 -18.097 -1.147 1.00 51.84 87 ALA A CA 1
ATOM 681 C C . ALA A 1 87 ? 14.063 -19.274 -2.150 1.00 51.84 87 ALA A C 1
ATOM 683 O O . ALA A 1 87 ? 14.464 -19.124 -3.298 1.00 51.84 87 ALA A O 1
ATOM 684 N N . GLU A 1 88 ? 13.495 -20.420 -1.755 1.00 52.38 88 GLU A N 1
ATOM 685 C CA . GLU A 1 88 ? 13.244 -21.569 -2.637 1.00 52.38 88 GLU A CA 1
ATOM 686 C C . GLU A 1 88 ? 12.243 -21.281 -3.767 1.00 52.38 88 GLU A C 1
ATOM 688 O O . GLU A 1 88 ? 12.432 -21.740 -4.895 1.00 52.38 88 GLU A O 1
ATOM 693 N N . GLU A 1 89 ? 11.191 -20.506 -3.516 1.00 53.25 89 GLU A N 1
ATOM 694 C CA . GLU A 1 89 ? 10.170 -20.207 -4.518 1.00 53.25 89 GLU A CA 1
ATOM 695 C C . GLU A 1 89 ? 10.658 -19.171 -5.542 1.00 53.25 89 GLU A C 1
ATOM 697 O O . GLU A 1 89 ? 10.359 -19.299 -6.728 1.00 53.25 89 GLU A O 1
ATOM 702 N N . VAL A 1 90 ? 11.507 -18.223 -5.125 1.00 53.06 90 VAL A N 1
ATOM 703 C CA . VAL A 1 90 ? 12.242 -17.324 -6.038 1.00 53.06 90 VAL A CA 1
ATOM 704 C C . VAL A 1 90 ? 13.228 -18.108 -6.904 1.00 53.06 90 VAL A C 1
ATOM 706 O O . VAL A 1 90 ? 13.345 -17.837 -8.095 1.00 53.06 90 VAL A O 1
ATOM 709 N N . VAL A 1 91 ? 13.909 -19.115 -6.349 1.00 53.41 91 VAL A N 1
ATOM 710 C CA . VAL A 1 91 ? 14.815 -19.990 -7.117 1.00 53.41 91 VAL A CA 1
ATOM 711 C C . VAL A 1 91 ? 14.039 -20.843 -8.128 1.00 53.41 91 VAL A C 1
ATOM 713 O O . VAL A 1 91 ? 14.522 -21.086 -9.233 1.00 53.41 91 VAL A O 1
ATOM 716 N N . THR A 1 92 ? 12.811 -21.244 -7.794 1.00 52.72 92 THR A N 1
ATOM 717 C CA . THR A 1 92 ? 11.951 -22.036 -8.686 1.00 52.72 92 THR A CA 1
ATOM 718 C C . THR A 1 92 ? 11.301 -21.168 -9.773 1.00 52.72 92 THR A C 1
ATOM 720 O O . THR A 1 92 ? 11.296 -21.552 -10.940 1.00 52.72 92 THR A O 1
ATOM 723 N N . ALA A 1 93 ? 10.823 -19.967 -9.430 1.00 52.88 93 ALA A N 1
ATOM 724 C CA . ALA A 1 93 ? 10.274 -18.990 -10.378 1.00 52.88 93 ALA A CA 1
ATOM 725 C C . ALA A 1 93 ? 11.358 -18.309 -11.237 1.00 52.88 93 ALA A C 1
ATOM 727 O O . ALA A 1 93 ? 11.092 -17.896 -12.362 1.00 52.88 93 ALA A O 1
ATOM 728 N N . GLY A 1 94 ? 12.589 -18.228 -10.726 1.00 49.06 94 GLY A N 1
ATOM 729 C CA . GLY A 1 94 ? 13.794 -17.804 -11.438 1.00 49.06 94 GLY A CA 1
ATOM 730 C C . GLY A 1 94 ? 14.458 -18.920 -12.245 1.00 49.06 94 GLY A C 1
ATOM 731 O O . GLY A 1 94 ? 15.500 -18.683 -12.858 1.00 49.06 94 GLY A O 1
ATOM 732 N N . SER A 1 95 ? 13.868 -20.121 -12.289 1.00 49.56 95 SER A N 1
ATOM 733 C CA . SER A 1 95 ? 14.266 -21.172 -13.223 1.00 49.56 95 SER A CA 1
ATOM 734 C C . SER A 1 95 ? 13.742 -20.837 -14.621 1.00 49.56 95 SER A C 1
ATOM 736 O O . SER A 1 95 ? 12.896 -21.519 -15.195 1.00 49.56 95 SER A O 1
ATOM 738 N N . TYR A 1 96 ? 14.293 -19.768 -15.195 1.00 54.75 96 TYR A N 1
ATOM 739 C CA . TYR A 1 96 ? 14.500 -19.706 -16.630 1.00 54.75 96 TYR A CA 1
ATOM 740 C C . TYR A 1 96 ? 15.285 -20.968 -16.967 1.00 54.75 96 TYR A C 1
ATOM 742 O O . TYR A 1 96 ? 16.480 -21.069 -16.676 1.00 54.75 96 TYR A O 1
ATOM 750 N N . GLY A 1 97 ? 14.595 -21.992 -17.470 1.00 56.59 97 GLY A N 1
ATOM 751 C CA . GLY A 1 97 ? 15.257 -23.217 -17.889 1.00 56.59 97 GLY A CA 1
ATOM 752 C C . GLY A 1 97 ? 16.418 -22.872 -18.833 1.00 56.59 97 GLY A C 1
ATOM 753 O O . GLY A 1 97 ? 16.418 -21.798 -19.440 1.00 56.59 97 GLY A O 1
ATOM 754 N N . PRO A 1 98 ? 17.402 -23.764 -19.020 1.00 61.12 98 PRO A N 1
ATOM 755 C CA . PRO A 1 98 ? 18.551 -23.507 -19.898 1.00 61.12 98 PRO A CA 1
ATOM 756 C C . PRO A 1 98 ? 18.163 -22.993 -21.303 1.00 61.12 98 PRO A C 1
ATOM 758 O O . PRO A 1 98 ? 18.951 -22.302 -21.943 1.00 61.12 98 PRO A O 1
ATOM 761 N N . SER A 1 99 ? 16.930 -23.270 -21.749 1.00 70.19 99 SER A N 1
ATOM 762 C CA . SER A 1 99 ? 16.309 -22.715 -22.957 1.00 70.19 99 SER A CA 1
ATOM 763 C C . SER A 1 99 ? 16.113 -21.188 -22.943 1.00 70.19 99 SER A C 1
ATOM 765 O O . SER A 1 99 ? 16.412 -20.541 -23.943 1.00 70.19 99 SER A O 1
ATOM 767 N N . ASP A 1 100 ? 15.627 -20.593 -21.850 1.00 70.75 100 ASP A N 1
ATOM 768 C CA . ASP A 1 100 ? 15.320 -19.150 -21.787 1.00 70.75 100 ASP A CA 1
ATOM 769 C C . ASP A 1 100 ? 16.584 -18.305 -21.605 1.00 70.75 100 ASP A C 1
ATOM 771 O O . ASP A 1 100 ? 16.713 -17.219 -22.174 1.00 70.75 100 ASP A O 1
ATOM 775 N N . LEU A 1 101 ? 17.570 -18.834 -20.876 1.00 79.62 101 LEU A N 1
ATOM 776 C CA . LEU A 1 101 ? 18.881 -18.200 -20.756 1.00 79.62 101 LEU A CA 1
ATOM 777 C C . LEU A 1 101 ? 19.592 -18.137 -22.116 1.00 79.62 101 LEU A C 1
ATOM 779 O O . LEU A 1 101 ? 20.139 -17.095 -22.478 1.00 79.62 101 LEU A O 1
ATOM 783 N N . ALA A 1 102 ? 19.536 -19.223 -22.894 1.00 85.12 102 ALA A N 1
ATOM 784 C CA . ALA A 1 102 ? 20.086 -19.257 -24.247 1.00 85.12 102 ALA A CA 1
ATOM 785 C C . ALA A 1 102 ? 19.375 -18.262 -25.181 1.00 85.12 102 ALA A C 1
ATOM 787 O O . ALA A 1 102 ? 20.038 -17.521 -25.908 1.00 85.12 102 ALA A O 1
ATOM 788 N N . LEU A 1 103 ? 18.040 -18.191 -25.118 1.00 85.88 103 LEU A N 1
ATOM 789 C CA . LEU A 1 103 ? 17.260 -17.227 -25.897 1.00 85.88 103 LEU A CA 1
ATOM 790 C C . LEU A 1 103 ? 17.612 -15.777 -25.530 1.00 85.88 103 LEU A C 1
ATOM 792 O O . LEU A 1 103 ? 17.812 -14.947 -26.416 1.00 85.88 103 LEU A O 1
ATOM 796 N N . THR A 1 104 ? 17.753 -15.479 -24.237 1.00 84.12 104 THR A N 1
ATOM 797 C CA . THR A 1 104 ? 18.128 -14.142 -23.752 1.00 84.12 104 THR A CA 1
ATOM 798 C C . THR A 1 104 ? 19.510 -13.736 -24.263 1.00 84.12 104 THR A C 1
ATOM 800 O O . THR A 1 104 ? 19.686 -12.632 -24.777 1.00 84.12 104 THR A O 1
ATOM 803 N N . GLN A 1 105 ? 20.489 -14.645 -24.195 1.00 89.69 105 GLN A N 1
ATOM 804 C CA . GLN A 1 105 ? 21.834 -14.413 -24.730 1.00 89.69 105 GLN A CA 1
ATOM 805 C C . GLN A 1 105 ? 21.823 -14.178 -26.244 1.00 89.69 105 GLN A C 1
ATOM 807 O O . GLN A 1 105 ? 22.540 -13.305 -26.735 1.00 89.69 105 GLN A O 1
ATOM 812 N N . GLN A 1 106 ? 20.998 -14.924 -26.983 1.00 93.38 106 GLN A N 1
ATOM 813 C CA . GLN A 1 106 ? 20.855 -14.752 -28.425 1.00 93.38 106 GLN A CA 1
ATOM 814 C C . GLN A 1 106 ? 20.269 -13.380 -28.779 1.00 93.38 106 GLN A C 1
ATOM 816 O O . GLN A 1 106 ? 20.841 -12.679 -29.613 1.00 93.38 106 GLN A O 1
ATOM 821 N N . LEU A 1 107 ? 19.170 -12.977 -28.134 1.00 93.88 107 LEU A N 1
ATOM 822 C CA . LEU A 1 107 ? 18.554 -11.661 -28.347 1.00 93.88 107 LEU A CA 1
ATOM 823 C C . LEU A 1 107 ? 19.537 -10.531 -28.026 1.00 93.88 107 LEU A C 1
ATOM 825 O O . LEU A 1 107 ? 19.654 -9.566 -28.780 1.00 93.88 107 LEU A O 1
ATOM 829 N N . GLN A 1 108 ? 20.309 -10.685 -26.950 1.00 93.38 108 GLN A N 1
ATOM 830 C CA . GLN A 1 108 ? 21.320 -9.707 -26.568 1.00 93.38 108 GLN A CA 1
ATOM 831 C C . GLN A 1 108 ? 22.458 -9.601 -27.593 1.00 93.38 108 GLN A C 1
ATOM 833 O O . GLN A 1 108 ? 22.943 -8.501 -27.865 1.00 93.38 108 GLN A O 1
ATOM 838 N N . ALA A 1 109 ? 22.867 -10.719 -28.197 1.00 94.38 109 ALA A N 1
ATOM 839 C CA . ALA A 1 109 ? 23.852 -10.720 -29.274 1.00 94.38 109 ALA A CA 1
ATOM 840 C C . ALA A 1 109 ? 23.312 -10.065 -30.559 1.00 94.38 109 ALA A C 1
ATOM 842 O O . ALA A 1 109 ? 24.052 -9.349 -31.235 1.00 94.38 109 ALA A O 1
ATOM 843 N N . GLU A 1 110 ? 22.036 -10.273 -30.894 1.00 93.88 110 GLU A N 1
ATOM 844 C CA . GLU A 1 110 ? 21.413 -9.664 -32.074 1.00 93.88 110 GLU A CA 1
ATOM 845 C C . GLU A 1 110 ? 21.327 -8.136 -31.948 1.00 93.88 110 GLU A C 1
ATOM 847 O O . GLU A 1 110 ? 21.745 -7.421 -32.861 1.00 93.88 110 GLU A O 1
ATOM 852 N N . GLU A 1 111 ? 20.880 -7.632 -30.796 1.00 91.00 111 GLU A N 1
ATOM 853 C CA . GLU A 1 111 ? 20.852 -6.193 -30.499 1.00 91.00 111 GLU A CA 1
ATOM 854 C C . GLU A 1 111 ? 22.258 -5.583 -30.537 1.00 91.00 111 GLU A C 1
ATOM 856 O O . GLU A 1 111 ? 22.475 -4.530 -31.139 1.00 91.00 111 GLU A O 1
ATOM 861 N N . HIS A 1 112 ? 23.252 -6.280 -29.974 1.00 93.50 112 HIS A N 1
ATOM 862 C CA . HIS A 1 112 ? 24.640 -5.827 -30.031 1.00 93.50 112 HIS A CA 1
ATOM 863 C C . HIS A 1 112 ? 25.153 -5.717 -31.475 1.00 93.50 112 HIS A C 1
ATOM 865 O O . HIS A 1 112 ? 25.827 -4.746 -31.822 1.00 93.50 112 HIS A O 1
ATOM 871 N N . ASN A 1 113 ? 24.806 -6.673 -32.341 1.00 95.50 113 ASN A N 1
ATOM 872 C CA . ASN A 1 113 ? 25.184 -6.637 -33.753 1.00 95.50 113 ASN A CA 1
ATOM 873 C C . ASN A 1 113 ? 24.499 -5.492 -34.510 1.00 95.50 113 ASN A C 1
ATOM 875 O O . ASN A 1 113 ? 25.154 -4.828 -35.314 1.00 95.50 113 ASN A O 1
ATOM 879 N N . ARG A 1 114 ? 23.214 -5.225 -34.236 1.00 95.19 114 ARG A N 1
ATOM 880 C CA . ARG A 1 114 ? 22.494 -4.082 -34.822 1.00 95.19 114 ARG A CA 1
ATOM 881 C C . ARG A 1 114 ? 23.141 -2.761 -34.430 1.00 95.19 114 ARG A C 1
ATOM 883 O O . ARG A 1 114 ? 23.481 -1.977 -35.311 1.00 95.19 114 ARG A O 1
ATOM 890 N N . ALA A 1 115 ? 23.411 -2.571 -33.140 1.00 94.38 115 ALA A N 1
ATOM 891 C CA . ALA A 1 115 ? 24.069 -1.369 -32.644 1.00 94.38 115 ALA A CA 1
ATOM 892 C C . ALA A 1 115 ? 25.449 -1.170 -33.289 1.00 94.38 115 ALA A C 1
ATOM 894 O O . ALA A 1 115 ? 25.793 -0.061 -33.688 1.00 94.38 115 ALA A O 1
ATOM 895 N N . ARG A 1 116 ? 26.240 -2.241 -33.440 1.00 94.06 116 ARG A N 1
ATOM 896 C CA . ARG A 1 116 ? 27.539 -2.170 -34.126 1.00 94.06 116 ARG A CA 1
ATOM 897 C C . ARG A 1 116 ? 27.407 -1.729 -35.580 1.00 94.06 116 ARG A C 1
ATOM 899 O O . ARG A 1 116 ? 28.159 -0.862 -36.009 1.00 94.06 116 ARG A O 1
ATOM 906 N N . TYR A 1 117 ? 26.452 -2.292 -36.315 1.00 95.19 117 TYR A N 1
ATOM 907 C CA . TYR A 1 117 ? 26.218 -1.919 -37.708 1.00 95.19 117 TYR A CA 1
ATOM 908 C C . TYR A 1 117 ? 25.789 -0.451 -37.847 1.00 95.19 117 TYR A C 1
ATOM 910 O O . TYR A 1 117 ? 26.291 0.270 -38.708 1.00 95.19 117 TYR A O 1
ATOM 918 N N . GLU A 1 118 ? 24.902 0.017 -36.968 1.00 95.50 118 GLU A N 1
ATOM 919 C CA . GLU A 1 118 ? 24.491 1.423 -36.918 1.00 95.50 118 GLU A CA 1
ATOM 920 C C . GLU A 1 118 ? 25.668 2.355 -36.609 1.00 95.50 118 GLU A C 1
ATOM 922 O O . GLU A 1 118 ? 25.825 3.388 -37.264 1.00 95.50 118 GLU A O 1
ATOM 927 N N . TRP A 1 119 ? 26.534 1.972 -35.666 1.00 91.50 119 TRP A N 1
ATOM 928 C CA . TRP A 1 119 ? 27.753 2.716 -35.352 1.00 91.50 119 TRP A CA 1
ATOM 929 C C . TRP A 1 119 ? 28.710 2.802 -36.542 1.00 91.50 119 TRP A C 1
ATOM 931 O O . TRP A 1 119 ? 29.208 3.887 -36.840 1.00 91.50 119 TRP A O 1
ATOM 941 N N . GLU A 1 120 ? 28.934 1.694 -37.249 1.00 95.00 120 GLU A N 1
ATOM 942 C CA . GLU A 1 120 ? 29.795 1.656 -38.438 1.00 95.00 120 GLU A CA 1
ATOM 943 C C . GLU A 1 120 ? 29.252 2.554 -39.563 1.00 95.00 120 GLU A C 1
ATOM 945 O O . GLU A 1 120 ? 3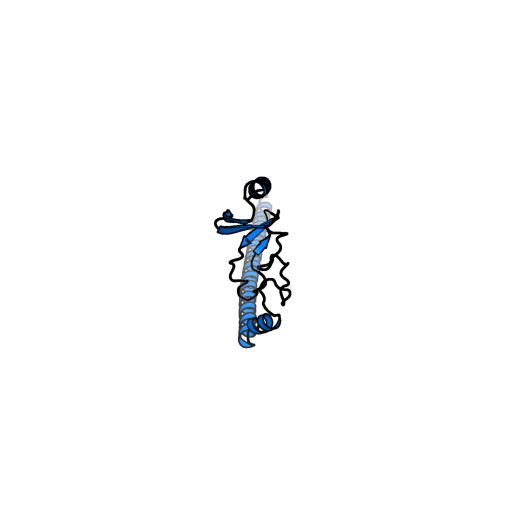0.011 3.281 -40.212 1.00 95.00 120 GLU A O 1
ATOM 950 N N . LEU A 1 121 ? 27.931 2.552 -39.778 1.00 95.88 121 LEU A N 1
ATOM 951 C CA . LEU A 1 121 ? 27.283 3.452 -40.735 1.00 95.88 121 LEU A CA 1
ATOM 952 C C . LEU A 1 121 ? 27.451 4.920 -40.339 1.00 95.88 121 LEU A C 1
ATOM 954 O O . LEU A 1 121 ? 27.834 5.738 -41.178 1.00 95.88 121 LEU A O 1
ATOM 958 N N . TYR A 1 122 ? 27.203 5.243 -39.069 1.00 94.38 122 TYR A N 1
ATOM 959 C CA . TYR A 1 122 ? 27.366 6.597 -38.548 1.00 94.38 122 TYR A CA 1
ATOM 960 C C . TYR A 1 122 ? 28.806 7.097 -38.714 1.00 94.38 122 TYR A C 1
ATOM 962 O O . TYR A 1 122 ? 29.031 8.224 -39.157 1.00 94.38 122 TYR A O 1
ATOM 970 N N . GLU A 1 123 ? 29.792 6.254 -38.413 1.00 94.81 123 GLU A N 1
ATOM 971 C CA . GLU A 1 123 ? 31.208 6.594 -38.541 1.00 94.81 123 GLU A CA 1
ATOM 972 C C . GLU A 1 123 ? 31.611 6.823 -40.005 1.00 94.81 123 GLU A C 1
ATOM 974 O O . GLU A 1 123 ? 32.330 7.780 -40.315 1.00 94.81 123 GLU A O 1
ATOM 979 N N . ARG A 1 124 ? 31.078 6.016 -40.933 1.00 93.50 124 ARG A N 1
ATOM 980 C CA . ARG A 1 124 ? 31.280 6.210 -42.375 1.00 93.50 124 ARG A CA 1
ATOM 981 C C . ARG A 1 124 ? 30.702 7.540 -42.853 1.00 93.50 124 ARG A C 1
ATOM 983 O O . ARG A 1 124 ? 31.383 8.273 -43.573 1.00 93.50 124 ARG A O 1
ATOM 990 N N . ASP A 1 125 ? 29.476 7.861 -42.457 1.00 94.94 125 ASP A N 1
ATOM 991 C CA . ASP A 1 125 ? 28.815 9.109 -42.846 1.00 94.94 125 ASP A CA 1
ATOM 992 C C . ASP A 1 125 ? 29.546 10.326 -42.265 1.00 94.94 125 ASP A C 1
ATOM 994 O O . ASP A 1 125 ? 29.776 11.316 -42.969 1.00 94.94 125 ASP A O 1
ATOM 998 N N . LEU A 1 126 ? 30.015 10.224 -41.017 1.00 95.31 126 LEU A N 1
ATOM 999 C CA . LEU A 1 126 ? 30.844 11.246 -40.386 1.00 95.31 126 LEU A CA 1
ATOM 1000 C C . LEU A 1 126 ? 32.158 11.457 -41.155 1.00 95.31 126 LEU A C 1
ATOM 1002 O O . LEU A 1 126 ? 32.538 12.601 -41.420 1.00 95.31 126 LEU A O 1
ATOM 1006 N N . GLY A 1 127 ? 32.830 10.375 -41.561 1.00 94.88 127 GLY A N 1
ATOM 1007 C CA . GLY A 1 127 ? 34.046 10.424 -42.374 1.00 94.88 127 GLY A CA 1
ATOM 1008 C C . GLY A 1 127 ? 33.821 11.076 -43.743 1.00 94.88 127 GLY A C 1
ATOM 1009 O O . GLY A 1 127 ? 34.593 11.949 -44.148 1.00 94.88 127 GLY A O 1
ATOM 1010 N N . MET A 1 128 ? 32.725 10.728 -44.425 1.00 92.62 128 MET A N 1
ATOM 1011 C CA . MET A 1 128 ? 32.336 11.337 -45.703 1.00 92.62 128 MET A CA 1
ATOM 1012 C C . MET A 1 128 ? 32.059 12.836 -45.556 1.00 92.62 128 MET A C 1
ATOM 1014 O O . MET A 1 128 ? 32.580 13.640 -46.332 1.00 92.62 128 MET A O 1
ATOM 1018 N N . HIS A 1 129 ? 31.305 13.241 -44.529 1.00 92.38 129 HIS A N 1
ATOM 1019 C CA . HIS A 1 129 ? 31.060 14.653 -44.236 1.00 92.38 129 HIS A CA 1
ATOM 1020 C C . HIS A 1 129 ? 32.348 15.422 -43.934 1.00 92.38 129 HIS A C 1
ATOM 1022 O O . HIS A 1 129 ? 32.532 16.536 -44.435 1.00 92.38 129 HIS A O 1
ATOM 1028 N N . GLN A 1 130 ? 33.272 14.844 -43.163 1.00 90.81 130 GLN A N 1
ATOM 1029 C CA . GLN A 1 130 ? 34.569 15.470 -42.910 1.00 90.81 130 GLN A CA 1
ATOM 1030 C C . GLN A 1 130 ? 35.383 15.627 -44.202 1.00 90.81 130 GLN A C 1
ATOM 1032 O O . GLN A 1 130 ? 35.893 16.720 -44.462 1.00 90.81 130 GLN A O 1
ATOM 1037 N N . ALA A 1 131 ? 35.451 14.591 -45.042 1.00 91.38 131 ALA A N 1
ATOM 1038 C CA . ALA A 1 131 ? 36.158 14.633 -46.321 1.00 91.38 131 ALA A CA 1
ATOM 1039 C C . ALA A 1 131 ? 35.562 15.677 -47.282 1.00 91.38 131 ALA A C 1
ATOM 1041 O O . ALA A 1 131 ? 36.300 16.465 -47.879 1.00 91.38 131 ALA A O 1
ATOM 1042 N N . GLU A 1 132 ? 34.232 15.762 -47.386 1.00 91.31 132 GLU A N 1
ATOM 1043 C CA . GLU A 1 132 ? 33.557 16.799 -48.175 1.00 91.31 132 GLU A CA 1
ATOM 1044 C C . GLU A 1 132 ? 33.879 18.210 -47.677 1.00 91.31 132 GLU A C 1
ATOM 1046 O O . GLU A 1 132 ? 34.114 19.127 -48.473 1.00 91.31 132 GLU A O 1
ATOM 1051 N N . MET A 1 133 ? 33.894 18.402 -46.356 1.00 89.06 133 MET A N 1
ATOM 1052 C CA . MET A 1 133 ? 34.229 19.683 -45.741 1.00 89.06 133 MET A CA 1
ATOM 1053 C C . MET A 1 133 ? 35.691 20.067 -45.996 1.00 89.06 133 MET A C 1
ATOM 1055 O O . MET A 1 133 ? 35.963 21.239 -46.278 1.00 89.06 133 MET A O 1
ATOM 1059 N N . MET A 1 134 ? 36.623 19.107 -45.957 1.00 88.88 134 MET A N 1
ATOM 1060 C CA . MET A 1 134 ? 38.024 19.332 -46.334 1.00 88.88 134 MET A CA 1
ATOM 1061 C C . MET A 1 134 ? 38.152 19.685 -47.822 1.00 88.88 134 MET A C 1
ATOM 1063 O O . MET A 1 134 ? 38.709 20.732 -48.150 1.00 88.88 134 MET A O 1
ATOM 1067 N N . ALA A 1 135 ? 37.512 18.930 -48.719 1.00 89.25 135 ALA A N 1
ATOM 1068 C CA . ALA A 1 135 ? 37.537 19.204 -50.157 1.00 89.25 135 ALA A CA 1
ATOM 1069 C C . ALA A 1 135 ? 36.952 20.587 -50.512 1.00 89.25 135 ALA A C 1
ATOM 1071 O O . ALA A 1 135 ? 37.465 21.294 -51.385 1.00 89.25 135 ALA A O 1
ATOM 1072 N N . LYS A 1 136 ? 35.886 21.022 -49.821 1.00 87.75 136 LYS A N 1
ATOM 1073 C CA . LYS A 1 136 ? 35.323 22.378 -49.966 1.00 87.75 136 LYS A CA 1
ATOM 1074 C C . LYS A 1 136 ? 36.294 23.458 -49.474 1.00 87.75 136 LYS A C 1
ATOM 1076 O O . LYS A 1 136 ? 36.370 24.519 -50.100 1.00 87.75 136 LYS A O 1
ATOM 1081 N N . LYS A 1 137 ? 37.034 23.224 -48.382 1.00 84.38 137 LYS A N 1
ATOM 1082 C CA . LYS A 1 137 ? 38.074 24.151 -47.895 1.00 84.38 137 LYS A CA 1
ATOM 1083 C C . LYS A 1 137 ? 39.229 24.272 -48.893 1.00 84.38 137 LYS A C 1
ATOM 1085 O O . LYS A 1 137 ? 39.607 25.400 -49.212 1.00 84.38 137 LYS A O 1
ATOM 1090 N N . ASP A 1 138 ? 39.701 23.161 -49.454 1.00 82.25 138 ASP A N 1
ATOM 1091 C CA . ASP A 1 138 ? 40.798 23.151 -50.432 1.00 82.25 138 ASP A CA 1
ATOM 1092 C C . ASP A 1 138 ? 40.423 23.890 -51.724 1.00 82.25 138 ASP A C 1
ATOM 1094 O O . ASP A 1 138 ? 41.171 24.753 -52.190 1.00 82.25 138 ASP A O 1
ATOM 1098 N N . LYS A 1 139 ? 39.204 23.675 -52.242 1.00 80.19 139 LYS A N 1
ATOM 1099 C CA . LYS A 1 139 ? 38.677 24.432 -53.396 1.00 80.19 139 LYS A CA 1
ATOM 1100 C C . LYS A 1 139 ? 38.595 25.941 -53.130 1.00 80.19 139 LYS A C 1
ATOM 1102 O O . LYS A 1 139 ? 38.868 26.742 -54.024 1.00 80.19 139 LYS A O 1
ATOM 1107 N N . ARG A 1 140 ? 38.225 26.358 -51.909 1.00 75.38 140 ARG A N 1
ATOM 1108 C CA . ARG A 1 140 ? 38.180 27.784 -51.520 1.00 75.38 140 ARG A CA 1
ATOM 1109 C C . ARG A 1 140 ? 39.574 28.400 -51.392 1.00 75.38 140 ARG A C 1
ATOM 1111 O O . ARG A 1 140 ? 39.699 29.594 -51.647 1.00 75.38 140 ARG A O 1
ATOM 1118 N N . LYS A 1 141 ? 40.589 27.622 -51.002 1.00 74.12 141 LYS A N 1
ATOM 1119 C CA . LYS A 1 141 ? 41.984 28.077 -50.911 1.00 74.12 141 LYS A CA 1
ATOM 1120 C C . LYS A 1 141 ? 42.584 28.291 -52.305 1.00 74.12 141 LYS A C 1
ATOM 1122 O O . LYS A 1 141 ? 43.012 29.400 -52.595 1.00 74.12 141 LYS A O 1
ATOM 1127 N N . GLY A 1 142 ? 42.450 27.313 -53.206 1.00 70.06 142 GLY A N 1
ATOM 1128 C CA . GLY A 1 142 ? 42.931 27.440 -54.590 1.00 70.06 142 GLY A CA 1
ATOM 1129 C C . GLY A 1 142 ? 42.306 28.616 -55.353 1.00 70.06 142 GLY A C 1
ATOM 1130 O O . GLY A 1 142 ? 42.996 29.321 -56.076 1.00 70.06 142 GLY A O 1
ATOM 1131 N N . LYS A 1 143 ? 41.017 28.918 -55.127 1.00 68.88 143 LYS A N 1
ATOM 1132 C CA . LYS A 1 143 ? 40.359 30.079 -55.756 1.00 68.88 143 LYS A CA 1
ATOM 1133 C C . LYS A 1 143 ? 40.900 31.432 -55.269 1.00 68.88 143 LYS A C 1
ATOM 1135 O O . LYS A 1 143 ? 40.787 32.402 -56.006 1.00 68.88 143 LYS A O 1
ATOM 1140 N N . LYS A 1 144 ? 41.453 31.517 -54.053 1.00 66.88 144 LYS A N 1
ATOM 1141 C CA . LYS A 1 144 ? 42.094 32.742 -53.540 1.00 66.88 144 LYS A CA 1
ATOM 1142 C C . LYS A 1 144 ? 43.510 32.913 -54.090 1.00 66.88 144 LYS A C 1
ATOM 1144 O O . LYS A 1 144 ? 43.896 34.039 -54.367 1.00 66.88 144 LYS A O 1
ATOM 1149 N N . ASP A 1 145 ? 44.223 31.811 -54.314 1.00 63.19 145 ASP A N 1
ATOM 1150 C CA . ASP A 1 145 ? 45.576 31.826 -54.883 1.00 63.19 145 ASP A CA 1
ATOM 1151 C C . ASP A 1 145 ? 45.578 32.169 -56.392 1.00 63.19 145 ASP A C 1
ATOM 1153 O O . ASP A 1 145 ? 46.571 32.669 -56.910 1.00 63.19 145 ASP A O 1
ATOM 1157 N N . CYS A 1 146 ? 44.455 31.973 -57.101 1.00 60.00 146 CYS A N 1
ATOM 1158 C CA . CYS A 1 146 ? 44.294 32.341 -58.518 1.00 60.00 146 CYS A CA 1
ATOM 1159 C C . CYS A 1 146 ? 43.846 33.798 -58.772 1.00 60.00 146 CYS A C 1
ATOM 1161 O O . CYS A 1 146 ? 43.618 34.159 -59.925 1.00 60.00 146 CYS A O 1
ATOM 1163 N N . VAL A 1 147 ? 43.689 34.635 -57.740 1.00 57.84 147 VAL A N 1
ATOM 1164 C CA . VAL A 1 147 ? 43.356 36.065 -57.894 1.00 57.84 147 VAL A CA 1
ATOM 1165 C C . VAL A 1 147 ? 44.629 36.891 -57.706 1.00 57.84 147 VAL A C 1
ATOM 1167 O O . VAL A 1 147 ? 44.829 37.522 -56.674 1.00 57.84 147 VAL A O 1
ATOM 1170 N N . ILE A 1 148 ? 45.516 36.853 -58.700 1.00 58.41 148 ILE A N 1
ATOM 1171 C CA . ILE A 1 148 ? 46.593 37.836 -58.869 1.00 58.41 148 ILE A CA 1
ATOM 1172 C C . ILE A 1 148 ? 46.601 38.241 -60.346 1.00 58.41 148 ILE A C 1
ATOM 1174 O O . ILE A 1 148 ? 47.070 37.483 -61.195 1.00 58.41 148 ILE A O 1
ATOM 1178 N N . MET A 1 149 ? 46.045 39.418 -60.638 1.00 47.72 149 MET A N 1
ATOM 1179 C CA . MET A 1 149 ? 46.331 40.234 -61.822 1.00 47.72 149 MET A CA 1
ATOM 1180 C C . MET A 1 149 ? 45.944 41.681 -61.532 1.00 47.72 149 MET A C 1
ATOM 1182 O O . MET A 1 149 ? 44.813 41.880 -61.031 1.00 47.72 149 MET A O 1
#